Protein AF-A0A6F8XR47-F1 (afdb_monomer_lite)

Radius of gyration: 19.72 Å; chains: 1; bounding box: 42×43×45 Å

Foldseek 3Di:
DPPPPPPPPPDDDDDDPVVVVVVVLQVLAAAEEEQEWAWDKDKDWDWDFPDADPVDRHTDTDTDDMDIDTDISRVVQVVSVVSNHNYDYDYDDDQDADDPPDPRPDPPPNPPPD

Sequence (114 aa):
MIAAFIRPSTWKPAPVDASRHAAALDAWGGLQVLVVGDVMVDEWRFADADRISREAPAPVLTLRRRQISAGGGGNAAANLAALGARAALAGWWGTTPPVNGSPPGSPPTASRTA

InterPro domains:
  IPR029056 Ribokinase-like [G3DSA:3.40.1190.20] (22-99)
  IPR029056 Ribokinase-like [SSF53613] (31-95)

Organism: NCBI:txid1076124

Secondary structure (DSSP, 8-state):
------------PPP--HHHHHHHHHTTTT-EEEEES-EEEEEEEEEEEEEE-SSSS-EEEEEEEEEEEEEHHHHHHHHHHHTT-EEEEE-----PPPSTTPPP----------

Structure (mmCIF, N/CA/C/O backbone):
data_AF-A0A6F8XR47-F1
#
_entry.id   AF-A0A6F8XR47-F1
#
loop_
_atom_site.group_PDB
_atom_site.id
_atom_site.type_symbol
_atom_site.label_atom_id
_atom_site.label_alt_id
_atom_site.label_comp_id
_atom_site.label_asym_id
_atom_site.label_entity_id
_atom_site.label_seq_id
_atom_site.pdbx_PDB_ins_code
_atom_site.Cartn_x
_atom_site.Cartn_y
_atom_site.Cartn_z
_atom_site.occupancy
_atom_site.B_iso_or_equiv
_atom_site.auth_seq_id
_atom_site.auth_comp_id
_atom_site.auth_asym_id
_atom_site.auth_atom_id
_atom_site.pdbx_PDB_model_num
ATOM 1 N N . MET A 1 1 ? 14.743 -6.024 -17.007 1.00 32.34 1 MET A N 1
ATOM 2 C CA . MET A 1 1 ? 14.008 -7.120 -16.347 1.00 32.34 1 MET A CA 1
ATOM 3 C C . MET A 1 1 ? 14.677 -7.371 -15.000 1.00 32.34 1 MET A C 1
ATOM 5 O O . MET A 1 1 ? 15.678 -8.067 -14.954 1.00 32.34 1 MET A O 1
ATOM 9 N N . ILE A 1 2 ? 14.213 -6.733 -13.919 1.00 24.14 2 ILE A N 1
ATOM 10 C CA . ILE A 1 2 ? 14.629 -7.149 -12.571 1.00 24.14 2 ILE A CA 1
ATOM 11 C C . ILE A 1 2 ? 13.787 -8.384 -12.264 1.00 24.14 2 ILE A C 1
ATOM 13 O O . ILE A 1 2 ? 12.667 -8.284 -11.775 1.00 24.14 2 ILE A O 1
ATOM 17 N N . ALA A 1 3 ? 14.298 -9.553 -12.642 1.00 26.61 3 ALA A N 1
ATOM 18 C CA . ALA A 1 3 ? 13.882 -10.783 -12.000 1.00 26.61 3 ALA A CA 1
ATOM 19 C C . ALA A 1 3 ? 14.443 -10.699 -10.578 1.00 26.61 3 ALA A C 1
ATOM 21 O O . ALA A 1 3 ? 15.642 -10.875 -10.366 1.00 26.61 3 ALA A O 1
ATOM 22 N N . ALA A 1 4 ? 13.602 -10.330 -9.612 1.00 35.66 4 ALA A N 1
ATOM 23 C CA . ALA A 1 4 ? 13.953 -10.484 -8.213 1.00 35.66 4 ALA A CA 1
ATOM 24 C C . ALA A 1 4 ? 14.125 -11.988 -7.979 1.00 35.66 4 ALA A C 1
ATOM 26 O O . ALA A 1 4 ? 13.149 -12.722 -7.842 1.00 35.66 4 ALA A O 1
ATOM 27 N N . PHE A 1 5 ? 15.372 -12.459 -8.002 1.00 40.19 5 PHE A N 1
ATOM 28 C CA . PHE A 1 5 ? 15.727 -13.804 -7.576 1.00 40.19 5 PHE A CA 1
ATOM 29 C C . PHE A 1 5 ? 15.601 -13.826 -6.051 1.00 40.19 5 PHE A C 1
ATOM 31 O O . PHE A 1 5 ? 16.578 -13.737 -5.308 1.00 40.19 5 PHE A O 1
ATOM 38 N N . ILE A 1 6 ? 14.354 -13.836 -5.579 1.00 51.84 6 ILE A N 1
ATOM 39 C CA . ILE A 1 6 ? 14.020 -14.105 -4.190 1.00 51.84 6 ILE A CA 1
ATOM 40 C C . ILE A 1 6 ? 14.520 -15.527 -3.959 1.00 51.84 6 ILE A C 1
ATOM 42 O O . ILE A 1 6 ? 13.930 -16.484 -4.458 1.00 51.84 6 ILE A O 1
ATOM 46 N N . ARG A 1 7 ? 15.646 -15.675 -3.246 1.00 40.62 7 ARG A N 1
ATOM 47 C CA . ARG A 1 7 ? 15.993 -16.972 -2.658 1.00 40.62 7 ARG A CA 1
ATOM 48 C C . ARG A 1 7 ? 14.740 -17.431 -1.915 1.00 40.62 7 ARG A C 1
ATOM 50 O O . ARG A 1 7 ? 14.274 -16.640 -1.091 1.00 40.62 7 ARG A O 1
ATOM 57 N N . PRO A 1 8 ? 14.175 -18.619 -2.200 1.00 45.72 8 PRO A N 1
ATOM 58 C CA . PRO A 1 8 ? 13.059 -19.114 -1.415 1.00 45.72 8 PRO A CA 1
ATOM 59 C C . PRO A 1 8 ? 13.540 -19.101 0.029 1.00 45.72 8 PRO A C 1
ATOM 61 O O . PRO A 1 8 ? 14.517 -19.768 0.378 1.00 45.72 8 PRO A O 1
ATOM 64 N N . SER A 1 9 ? 12.961 -18.211 0.830 1.00 61.03 9 SER A N 1
ATOM 65 C CA . SER A 1 9 ? 13.338 -18.105 2.222 1.00 61.03 9 SER A CA 1
ATOM 66 C C . SER A 1 9 ? 13.012 -19.454 2.851 1.00 61.03 9 SER A C 1
ATOM 68 O O . SER A 1 9 ? 11.944 -20.020 2.632 1.00 61.03 9 SER A O 1
ATOM 70 N N . THR A 1 10 ? 13.918 -19.981 3.669 1.00 65.94 10 THR A N 1
ATOM 71 C CA . THR A 1 10 ? 13.655 -21.142 4.537 1.00 65.94 10 THR A CA 1
ATOM 72 C C . THR A 1 10 ? 12.651 -20.814 5.647 1.00 65.94 10 THR A C 1
ATOM 74 O O . THR A 1 10 ? 12.518 -21.562 6.615 1.00 65.94 10 THR A O 1
ATOM 77 N N . TRP A 1 11 ? 11.943 -19.689 5.522 1.00 64.94 11 TRP A N 1
ATOM 78 C CA . TRP A 1 11 ? 10.829 -19.327 6.365 1.00 64.94 11 TRP A CA 1
ATOM 79 C C . TRP A 1 11 ? 9.737 -20.378 6.196 1.00 64.94 11 TRP A C 1
ATOM 81 O O . TRP A 1 11 ? 8.999 -20.404 5.212 1.00 64.94 11 TRP A O 1
ATOM 91 N N . LYS A 1 12 ? 9.647 -21.259 7.185 1.00 64.00 12 LYS A N 1
ATOM 92 C CA . LYS A 1 12 ? 8.496 -22.122 7.370 1.00 64.00 12 LYS A CA 1
ATOM 93 C C . LYS A 1 12 ? 7.568 -21.376 8.328 1.00 64.00 12 LYS A C 1
ATOM 95 O O . LYS A 1 12 ? 7.928 -21.256 9.501 1.00 64.00 12 LYS A O 1
ATOM 100 N N . PRO A 1 13 ? 6.434 -20.821 7.864 1.00 70.50 13 PRO A N 1
ATOM 101 C CA . PRO A 1 13 ? 5.502 -20.185 8.781 1.00 70.50 13 PRO A CA 1
ATOM 102 C C . PRO A 1 13 ? 5.073 -21.223 9.819 1.00 70.50 13 PRO A C 1
ATOM 104 O O . PRO A 1 13 ? 4.857 -22.394 9.487 1.00 70.50 13 PRO A O 1
ATOM 107 N N . ALA A 1 14 ? 4.995 -20.806 11.082 1.00 77.88 14 ALA A N 1
ATOM 108 C CA . ALA A 1 14 ? 4.409 -21.646 12.115 1.00 77.88 14 ALA A CA 1
ATOM 109 C C . ALA A 1 14 ? 2.985 -22.064 11.688 1.00 77.88 14 ALA A C 1
ATOM 111 O O . ALA A 1 14 ? 2.335 -21.311 10.955 1.00 77.88 14 ALA A O 1
ATOM 112 N N . PRO A 1 15 ? 2.494 -23.245 12.111 1.00 77.06 15 PRO A N 1
ATOM 113 C CA . PRO A 1 15 ? 1.134 -23.673 11.812 1.00 77.06 15 PRO A CA 1
ATOM 114 C C . PRO A 1 15 ? 0.127 -22.578 12.174 1.00 77.06 15 PRO A C 1
ATOM 116 O O . PRO A 1 15 ? 0.083 -22.096 13.306 1.00 77.06 15 PRO A O 1
ATOM 119 N N . VAL A 1 16 ? -0.651 -22.164 11.181 1.00 76.38 16 VAL A N 1
ATOM 120 C CA . VAL A 1 16 ? -1.614 -21.069 11.276 1.00 76.38 16 VAL A CA 1
ATOM 121 C C . VAL A 1 16 ? -2.924 -21.644 11.816 1.00 76.38 16 VAL A C 1
ATOM 123 O O . VAL A 1 16 ? -3.622 -22.362 11.106 1.00 76.38 16 VAL A O 1
ATOM 126 N N . ASP A 1 17 ? -3.271 -21.345 13.069 1.00 83.62 17 ASP A N 1
ATOM 127 C CA . ASP A 1 17 ? -4.604 -21.643 13.617 1.00 83.62 17 ASP A CA 1
ATOM 128 C C . ASP A 1 17 ? -5.610 -20.618 13.079 1.00 83.62 17 ASP A C 1
ATOM 130 O O . ASP A 1 17 ? -5.639 -19.471 13.530 1.00 83.62 17 ASP A O 1
ATOM 134 N N . ALA A 1 18 ? -6.415 -21.009 12.090 1.00 78.06 18 ALA A N 1
ATOM 135 C CA . ALA A 1 18 ? -7.369 -20.126 11.414 1.00 78.06 18 ALA A CA 1
ATOM 136 C C . ALA A 1 18 ? -8.313 -19.391 12.386 1.00 78.06 18 ALA A C 1
ATOM 138 O O . ALA A 1 18 ? -8.637 -18.224 12.168 1.00 78.06 18 ALA A O 1
ATOM 139 N N . SER A 1 19 ? -8.684 -20.035 13.493 1.00 76.88 19 SER A N 1
ATOM 140 C CA . SER A 1 19 ? -9.590 -19.501 14.517 1.00 76.88 19 SER A CA 1
ATOM 141 C C . SER A 1 19 ? -8.973 -18.311 15.258 1.00 76.88 19 SER A C 1
ATOM 143 O O . SER A 1 19 ? -9.620 -17.281 15.446 1.00 76.88 19 SER A O 1
ATOM 145 N N . ARG A 1 20 ? -7.691 -18.419 15.633 1.00 79.00 20 ARG A N 1
ATOM 146 C CA . ARG A 1 20 ? -6.940 -17.315 16.254 1.00 79.00 20 ARG A CA 1
ATOM 147 C C . ARG A 1 20 ? -6.719 -16.153 15.293 1.00 79.00 20 ARG A C 1
ATOM 149 O O . ARG A 1 20 ? -6.736 -15.007 15.732 1.00 79.00 20 ARG A O 1
ATOM 156 N N . HIS A 1 21 ? -6.528 -16.432 14.005 1.00 81.12 21 HIS A N 1
ATOM 157 C CA . HIS A 1 21 ? -6.358 -15.379 13.004 1.00 81.12 21 HIS A CA 1
ATOM 158 C C . HIS A 1 21 ? -7.653 -14.606 12.781 1.00 81.12 21 HIS A C 1
ATOM 160 O O . HIS A 1 21 ? -7.608 -13.384 12.791 1.00 81.12 21 HIS A O 1
ATOM 166 N N . ALA A 1 22 ? -8.797 -15.286 12.656 1.00 83.88 22 ALA A N 1
ATOM 167 C CA . ALA A 1 22 ? -10.091 -14.619 12.513 1.00 83.88 22 ALA A CA 1
ATOM 168 C C . ALA A 1 22 ? -10.370 -13.672 13.693 1.00 83.88 22 ALA A C 1
ATOM 170 O O . ALA A 1 22 ? -10.593 -12.485 13.486 1.00 83.88 22 ALA A O 1
ATOM 171 N N . ALA A 1 23 ? -10.212 -14.160 14.928 1.00 84.88 23 ALA A N 1
ATOM 172 C CA . ALA A 1 23 ? -10.394 -13.335 16.122 1.00 84.88 23 ALA A CA 1
ATOM 173 C C . ALA A 1 23 ? -9.421 -12.142 16.180 1.00 84.88 23 ALA A C 1
ATOM 175 O O . ALA A 1 23 ? -9.794 -11.051 16.606 1.00 84.88 23 ALA A O 1
ATOM 176 N N . ALA A 1 24 ? -8.171 -12.336 15.747 1.00 83.94 24 ALA A N 1
ATOM 177 C CA . ALA A 1 24 ? -7.188 -11.261 15.687 1.00 83.94 24 ALA A CA 1
ATOM 178 C C . ALA A 1 24 ? -7.512 -10.223 14.604 1.00 83.94 24 ALA A C 1
ATOM 180 O O . ALA A 1 24 ? -7.216 -9.053 14.814 1.00 83.94 24 ALA A O 1
ATOM 181 N N . LEU A 1 25 ? -8.099 -10.627 13.471 1.00 85.81 25 LEU A N 1
ATOM 182 C CA . LEU A 1 25 ? -8.537 -9.720 12.407 1.00 85.81 25 LEU A CA 1
ATOM 183 C C . LEU A 1 25 ? -9.753 -8.898 12.856 1.00 85.81 25 LEU A C 1
ATOM 185 O O . LEU A 1 25 ? -9.739 -7.680 12.706 1.00 85.81 25 LEU A O 1
ATOM 189 N N . ASP A 1 26 ? -10.739 -9.538 13.490 1.00 88.50 26 ASP A N 1
ATOM 190 C CA . ASP A 1 26 ? -11.938 -8.866 14.008 1.00 88.50 26 ASP A CA 1
ATOM 191 C C . ASP A 1 26 ? -11.602 -7.839 15.102 1.00 88.50 26 ASP A C 1
ATOM 193 O O . ASP A 1 26 ? -12.250 -6.797 15.209 1.00 88.50 26 ASP A O 1
ATOM 197 N N . ALA A 1 27 ? -10.549 -8.089 15.888 1.00 89.88 27 ALA A N 1
ATOM 198 C CA . ALA A 1 27 ? -10.116 -7.205 16.970 1.00 89.88 27 ALA A CA 1
ATOM 199 C C . ALA A 1 27 ? -9.654 -5.810 16.504 1.00 89.88 27 ALA A C 1
ATOM 201 O O . ALA A 1 27 ? -9.587 -4.894 17.323 1.00 89.88 27 ALA A O 1
ATOM 202 N N . TRP A 1 28 ? -9.335 -5.626 15.219 1.00 91.44 28 TRP A N 1
ATOM 203 C CA . TRP A 1 28 ? -8.943 -4.320 14.674 1.00 91.44 28 TRP A CA 1
ATOM 204 C C . TRP A 1 28 ? -10.133 -3.406 14.373 1.00 91.44 28 TRP A C 1
ATOM 206 O O . TRP A 1 28 ? -9.952 -2.188 14.269 1.00 91.44 28 TRP A O 1
ATOM 216 N N . GLY A 1 29 ? -11.341 -3.968 14.266 1.00 93.31 29 GLY A N 1
ATOM 217 C CA . GLY A 1 29 ? -12.554 -3.227 13.949 1.00 93.31 29 GLY A CA 1
ATOM 218 C C . GLY A 1 29 ? -12.793 -2.070 14.921 1.00 93.31 29 GLY A C 1
ATOM 219 O O . GLY A 1 29 ? -12.929 -2.260 16.127 1.00 93.31 29 GLY A O 1
ATOM 220 N N . GLY A 1 30 ? -12.847 -0.846 14.395 1.00 88.00 30 GLY A N 1
ATOM 221 C CA . GLY A 1 30 ? -13.150 0.361 15.166 1.00 88.00 30 GLY A CA 1
ATOM 222 C C . GLY A 1 30 ? -11.999 0.929 16.006 1.00 88.00 30 GLY A C 1
ATOM 223 O O . GLY A 1 30 ? -12.170 2.006 16.584 1.00 88.00 30 GLY A O 1
ATOM 224 N N . LEU A 1 31 ? -10.824 0.287 16.051 1.00 95.00 31 LEU A N 1
ATOM 225 C CA . LEU A 1 31 ? -9.665 0.826 16.772 1.00 95.00 31 LEU A CA 1
ATOM 226 C C . LEU A 1 31 ? -9.185 2.141 16.153 1.00 95.00 31 LEU A C 1
ATOM 228 O O . LEU A 1 31 ? -9.120 2.274 14.935 1.00 95.00 31 LEU A O 1
ATOM 232 N N . GLN A 1 32 ? -8.796 3.105 16.986 1.00 97.00 32 GLN A N 1
ATOM 233 C CA . GLN A 1 32 ? -8.157 4.339 16.526 1.00 97.00 32 GLN A CA 1
ATOM 234 C C . GLN A 1 32 ? -6.640 4.183 16.572 1.00 97.00 32 GLN A C 1
ATOM 236 O O . GLN A 1 32 ? -6.074 3.949 17.638 1.00 97.00 32 GLN A O 1
ATOM 241 N N . VAL A 1 33 ? -5.981 4.316 15.421 1.00 96.44 33 VAL A N 1
ATOM 242 C CA . VAL A 1 33 ? -4.537 4.081 15.298 1.00 96.44 33 VAL A CA 1
ATOM 243 C C . VAL A 1 33 ? -3.868 5.275 14.629 1.00 96.44 33 VAL A C 1
ATOM 245 O O . VAL A 1 33 ? -4.256 5.671 13.534 1.00 96.44 33 VAL A O 1
ATOM 248 N N . LEU A 1 34 ? -2.837 5.833 15.267 1.00 97.00 34 LEU A N 1
ATOM 249 C CA . LEU A 1 34 ? -1.942 6.808 14.648 1.00 97.00 34 LEU A CA 1
ATOM 250 C C . LEU A 1 34 ? -0.671 6.098 14.178 1.00 97.00 34 LEU A C 1
ATOM 252 O O . LEU A 1 34 ? 0.120 5.621 14.988 1.00 97.00 34 LEU A O 1
ATOM 256 N N . VAL A 1 35 ? -0.465 6.059 12.867 1.00 96.19 35 VAL A N 1
ATOM 257 C CA . VAL A 1 35 ? 0.781 5.615 12.247 1.00 96.19 35 VAL A CA 1
ATOM 258 C C . VAL A 1 35 ? 1.725 6.808 12.172 1.00 96.19 35 VAL A C 1
ATOM 260 O O . VAL A 1 35 ? 1.378 7.832 11.586 1.00 96.19 35 VAL A O 1
ATOM 263 N N . VAL A 1 36 ? 2.918 6.676 12.751 1.00 96.62 36 VAL A N 1
ATOM 264 C CA . VAL A 1 36 ? 3.994 7.667 12.633 1.00 96.62 36 VAL A CA 1
ATOM 265 C C . VAL A 1 36 ? 5.128 7.056 11.823 1.00 96.62 36 VAL A C 1
ATOM 267 O O . VAL A 1 36 ? 5.698 6.048 12.234 1.00 96.62 36 VAL A O 1
ATOM 270 N N . GLY A 1 37 ? 5.441 7.634 10.666 1.00 91.75 37 GLY A N 1
ATOM 271 C CA . GLY A 1 37 ? 6.494 7.110 9.798 1.00 91.75 37 GLY A CA 1
ATOM 272 C C . GLY A 1 37 ? 6.595 7.833 8.462 1.00 91.75 37 GLY A C 1
ATOM 273 O O . GLY A 1 37 ? 5.884 8.804 8.210 1.00 91.75 37 GLY A O 1
ATOM 274 N N . ASP A 1 38 ? 7.483 7.346 7.601 1.00 90.00 38 ASP A N 1
ATOM 275 C CA . ASP A 1 38 ? 7.751 7.977 6.312 1.00 90.00 38 ASP A CA 1
ATOM 276 C C . ASP A 1 38 ? 6.540 7.901 5.382 1.00 90.00 38 ASP A C 1
ATOM 278 O O . ASP A 1 38 ? 5.977 6.827 5.130 1.00 90.00 38 ASP A O 1
ATOM 282 N N . VAL A 1 39 ? 6.154 9.056 4.841 1.00 88.69 39 VAL A N 1
ATOM 283 C CA . VAL A 1 39 ? 5.111 9.147 3.823 1.00 88.69 39 VAL A CA 1
ATOM 284 C C . VAL A 1 39 ? 5.787 9.038 2.466 1.00 88.69 39 VAL A C 1
ATOM 286 O O . VAL A 1 39 ? 6.396 9.988 1.975 1.00 88.69 39 VAL A O 1
ATOM 289 N N . MET A 1 40 ? 5.685 7.858 1.863 1.00 88.31 40 MET A N 1
ATOM 290 C CA . MET A 1 40 ? 6.289 7.568 0.568 1.00 88.31 40 MET A CA 1
ATOM 291 C C . MET A 1 40 ? 5.261 7.037 -0.427 1.00 88.31 40 MET A C 1
ATOM 293 O O . MET A 1 40 ? 4.198 6.535 -0.059 1.00 88.31 40 MET A O 1
ATOM 297 N N . VAL A 1 41 ? 5.585 7.175 -1.708 1.00 89.00 41 VAL A N 1
ATOM 298 C CA . VAL A 1 41 ? 4.773 6.690 -2.822 1.00 89.00 41 VAL A CA 1
ATOM 299 C C . VAL A 1 41 ? 5.565 5.623 -3.553 1.00 89.00 41 VAL A C 1
ATOM 301 O O . VAL A 1 41 ? 6.677 5.884 -4.010 1.00 89.00 41 VAL A O 1
ATOM 304 N N . ASP A 1 42 ? 4.955 4.455 -3.711 1.00 88.31 42 ASP A N 1
ATOM 305 C CA . ASP A 1 42 ? 5.518 3.372 -4.500 1.00 88.31 42 ASP A CA 1
ATOM 306 C C . ASP A 1 42 ? 4.937 3.449 -5.916 1.00 88.31 42 ASP A C 1
ATOM 308 O O . ASP A 1 42 ? 3.718 3.413 -6.118 1.00 88.31 42 ASP A O 1
ATOM 312 N N . GLU A 1 43 ? 5.813 3.574 -6.914 1.00 90.75 43 GLU A N 1
ATOM 313 C CA . GLU A 1 43 ? 5.429 3.607 -8.323 1.00 90.75 43 GLU A CA 1
ATOM 314 C C . GLU A 1 43 ? 5.964 2.377 -9.067 1.00 90.75 43 GLU A C 1
ATOM 316 O O . GLU A 1 43 ? 7.171 2.191 -9.222 1.00 90.75 43 GLU A O 1
ATOM 321 N N . TRP A 1 44 ? 5.053 1.584 -9.626 1.00 93.38 44 TRP A N 1
ATOM 322 C CA . TRP A 1 44 ? 5.379 0.501 -10.546 1.00 93.38 44 TRP A CA 1
ATOM 323 C C . TRP A 1 44 ? 5.225 0.967 -11.988 1.00 93.38 44 TRP A C 1
ATOM 325 O O . TRP A 1 44 ? 4.158 1.424 -12.406 1.00 93.38 44 TRP A O 1
ATOM 335 N N . ARG A 1 45 ? 6.290 0.796 -12.774 1.00 93.62 45 ARG A N 1
ATOM 336 C CA . ARG A 1 45 ? 6.313 1.070 -14.213 1.00 93.62 45 ARG A CA 1
ATOM 337 C C . ARG A 1 45 ? 6.442 -0.230 -14.988 1.00 93.62 45 ARG A C 1
ATOM 339 O O . ARG A 1 45 ? 7.463 -0.907 -14.913 1.00 93.62 45 ARG A O 1
ATOM 346 N N . PHE A 1 46 ? 5.411 -0.547 -15.756 1.00 93.94 46 PHE A N 1
ATOM 347 C CA . PHE A 1 46 ? 5.390 -1.684 -16.665 1.00 93.94 46 PHE A CA 1
ATOM 348 C C . PHE A 1 46 ? 5.818 -1.193 -18.043 1.00 93.94 46 PHE A C 1
ATOM 350 O O . PHE A 1 46 ? 5.180 -0.297 -18.603 1.00 93.94 46 PHE A O 1
ATOM 357 N N . ALA A 1 47 ? 6.914 -1.736 -18.562 1.00 94.88 47 ALA A N 1
ATOM 358 C CA . ALA A 1 47 ? 7.530 -1.276 -19.797 1.00 94.88 47 ALA A CA 1
ATOM 359 C C . ALA A 1 47 ? 8.174 -2.432 -20.565 1.00 94.88 47 ALA A C 1
ATOM 361 O O . ALA A 1 47 ? 8.719 -3.353 -19.951 1.00 94.88 47 ALA A O 1
AT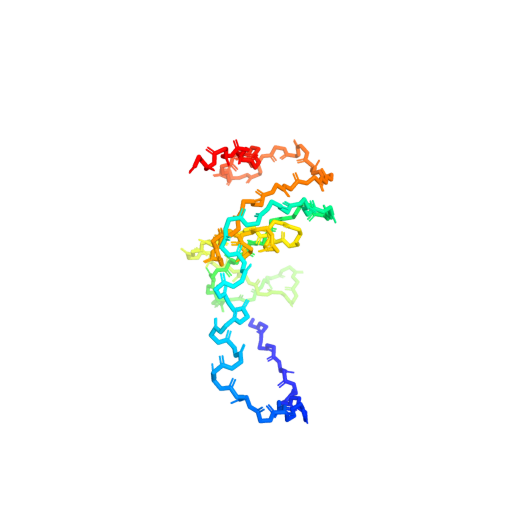OM 362 N N . ASP A 1 48 ? 8.157 -2.320 -21.890 1.00 95.69 48 ASP A N 1
ATOM 363 C CA . ASP A 1 48 ? 8.867 -3.235 -22.785 1.00 95.69 48 ASP A CA 1
ATOM 364 C C . ASP A 1 48 ? 10.292 -2.729 -23.031 1.00 95.69 48 ASP A C 1
ATOM 366 O O . ASP A 1 48 ? 10.552 -1.522 -22.980 1.00 95.69 48 ASP A O 1
ATOM 370 N N . ALA A 1 49 ? 11.219 -3.651 -23.287 1.00 95.12 49 ALA A N 1
ATOM 371 C CA . ALA A 1 49 ? 12.639 -3.366 -23.481 1.00 95.12 49 ALA A CA 1
ATOM 372 C C . ALA A 1 49 ? 13.120 -3.949 -24.817 1.00 95.12 49 ALA A C 1
ATOM 374 O O . ALA A 1 49 ? 13.771 -4.991 -24.853 1.00 95.12 49 ALA A O 1
ATOM 375 N N . ASP A 1 50 ? 12.798 -3.261 -25.912 1.00 93.19 50 ASP A N 1
ATOM 376 C CA . ASP A 1 50 ? 12.988 -3.794 -27.271 1.00 93.19 50 ASP A CA 1
ATOM 377 C C . ASP A 1 50 ? 14.365 -3.469 -27.872 1.00 93.19 50 ASP A C 1
ATOM 379 O O . ASP A 1 50 ? 14.719 -3.955 -28.945 1.00 93.19 50 ASP A O 1
ATOM 383 N N . ARG A 1 51 ? 15.155 -2.609 -27.213 1.00 94.25 51 ARG A N 1
ATOM 384 C CA . ARG A 1 51 ? 16.488 -2.210 -27.687 1.00 94.25 51 ARG A CA 1
ATOM 385 C C . ARG A 1 51 ? 17.413 -1.758 -26.561 1.00 94.25 51 ARG A C 1
ATOM 387 O O . ARG A 1 51 ? 16.966 -1.309 -25.505 1.00 94.25 51 ARG A O 1
ATOM 394 N N . ILE A 1 52 ? 18.713 -1.801 -26.837 1.00 96.19 52 ILE A N 1
ATOM 395 C CA . ILE A 1 52 ? 19.769 -1.229 -25.991 1.00 96.19 52 ILE A CA 1
ATOM 396 C C . ILE A 1 52 ? 20.119 0.179 -26.486 1.00 96.19 52 ILE A C 1
AT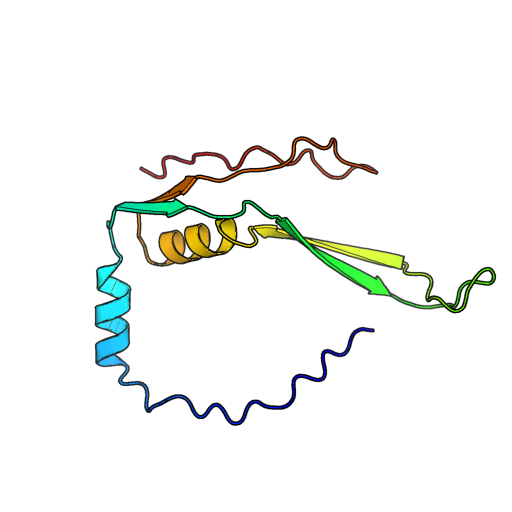OM 398 O O . ILE A 1 52 ? 20.077 0.451 -27.690 1.00 96.19 52 ILE A O 1
ATOM 402 N N . SER A 1 53 ? 20.417 1.088 -25.557 1.00 94.50 53 SER A N 1
ATOM 403 C CA . SER A 1 53 ? 20.865 2.443 -25.880 1.00 94.50 53 SER A CA 1
ATOM 404 C C . SER A 1 53 ? 22.198 2.417 -26.637 1.00 94.50 53 SER A C 1
ATOM 406 O O . SER A 1 53 ? 23.058 1.575 -26.394 1.00 94.50 53 SER A O 1
ATOM 408 N N . ARG A 1 54 ? 22.374 3.364 -27.567 1.00 93.44 54 ARG A N 1
ATOM 409 C CA . ARG A 1 54 ? 23.651 3.574 -28.273 1.00 93.44 5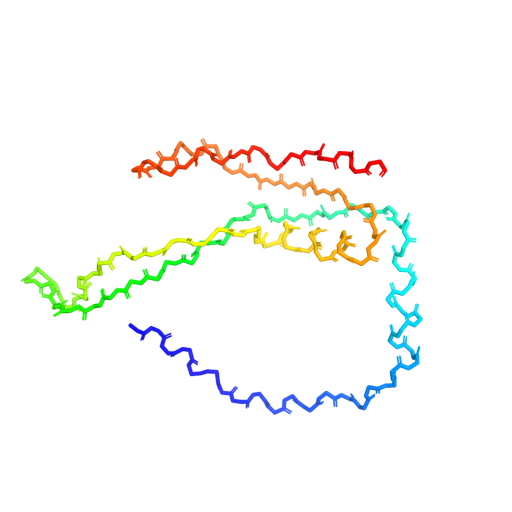4 ARG A CA 1
ATOM 410 C C . ARG A 1 54 ? 24.657 4.387 -27.450 1.00 93.44 54 ARG A C 1
ATOM 412 O O . ARG A 1 54 ? 25.823 4.433 -27.816 1.00 93.44 54 ARG A O 1
ATOM 419 N N . GLU A 1 55 ? 24.200 5.034 -26.379 1.00 95.00 55 GLU A N 1
ATOM 420 C CA . GLU A 1 55 ? 24.998 5.923 -25.520 1.00 95.00 55 GLU A CA 1
ATOM 421 C C . GLU A 1 55 ? 25.607 5.187 -24.317 1.00 95.00 55 GLU A C 1
ATOM 423 O O . GLU A 1 55 ? 26.696 5.518 -23.862 1.00 95.00 55 GLU A O 1
ATOM 428 N N . ALA A 1 56 ? 24.921 4.164 -23.811 1.00 93.81 56 ALA A N 1
ATOM 429 C CA . ALA A 1 56 ? 25.356 3.376 -22.664 1.00 93.81 56 ALA A CA 1
ATOM 430 C C . ALA A 1 56 ? 24.751 1.964 -22.738 1.00 93.81 56 ALA A C 1
ATOM 432 O O . ALA A 1 56 ? 23.703 1.795 -23.368 1.00 93.81 56 ALA A O 1
ATOM 433 N N . PRO A 1 57 ? 25.336 0.949 -22.071 1.00 93.00 57 PRO A N 1
ATOM 434 C CA . PRO A 1 57 ? 24.804 -0.416 -22.031 1.00 93.00 57 PRO A CA 1
ATOM 435 C C . PRO A 1 57 ? 23.574 -0.520 -21.107 1.00 93.00 57 PRO A C 1
ATOM 437 O O . PRO A 1 57 ? 23.552 -1.281 -20.143 1.00 93.00 57 PRO A O 1
ATOM 440 N N . ALA A 1 58 ? 22.542 0.272 -21.396 1.00 95.75 58 ALA A N 1
ATOM 441 C CA . ALA A 1 58 ? 21.282 0.335 -20.670 1.00 95.75 58 ALA A CA 1
ATOM 442 C C . ALA A 1 58 ? 20.099 0.090 -21.628 1.00 95.75 58 ALA A C 1
ATOM 444 O O . ALA A 1 58 ? 20.126 0.558 -22.771 1.00 95.75 58 ALA A O 1
ATOM 445 N N . PRO A 1 59 ? 19.050 -0.633 -21.196 1.00 93.94 59 PRO A N 1
ATOM 446 C CA . PRO A 1 59 ? 17.865 -0.858 -22.014 1.00 93.94 59 PRO A CA 1
ATOM 447 C C . PRO A 1 59 ? 17.064 0.433 -22.187 1.00 93.94 59 PRO A C 1
ATOM 449 O O . PRO A 1 59 ? 16.877 1.198 -21.240 1.00 93.94 59 PRO A O 1
ATOM 452 N N . VAL A 1 60 ? 16.531 0.644 -23.389 1.00 94.81 60 VAL A N 1
ATOM 453 C CA . VAL A 1 60 ? 15.543 1.697 -23.630 1.00 94.81 60 VAL A CA 1
ATOM 454 C C . VAL A 1 60 ? 14.163 1.127 -23.329 1.00 94.81 60 VAL A C 1
ATOM 456 O O . VAL A 1 60 ? 13.751 0.152 -23.954 1.00 94.81 60 VAL A O 1
ATOM 459 N N . LEU A 1 61 ? 13.465 1.733 -22.367 1.00 95.00 61 LEU A N 1
ATOM 460 C CA . LEU A 1 61 ? 12.159 1.269 -21.907 1.00 95.00 61 LEU A CA 1
ATOM 461 C C . LEU A 1 61 ? 11.022 2.051 -22.570 1.00 95.00 61 LEU A C 1
ATOM 463 O O . LEU A 1 61 ? 10.960 3.276 -22.455 1.00 95.00 61 LEU A O 1
ATOM 467 N N . THR A 1 62 ? 10.087 1.337 -23.195 1.00 94.25 62 THR A N 1
ATOM 468 C CA . THR A 1 62 ? 8.826 1.904 -23.691 1.00 94.25 62 THR A CA 1
ATOM 469 C C . THR A 1 62 ? 7.743 1.680 -22.642 1.00 94.25 62 THR A C 1
ATOM 471 O O . THR A 1 62 ? 7.265 0.562 -22.454 1.00 94.25 62 THR A O 1
ATOM 474 N N . LEU A 1 63 ? 7.370 2.741 -21.923 1.00 93.19 63 LEU A N 1
ATOM 475 C CA . LEU A 1 63 ? 6.389 2.667 -20.840 1.00 93.19 63 LEU A CA 1
ATOM 476 C C . LEU A 1 63 ? 4.996 2.300 -21.371 1.00 93.19 63 LEU A C 1
ATOM 478 O O . LEU A 1 63 ? 4.473 2.959 -22.265 1.00 93.19 63 LEU A O 1
ATOM 482 N N . ARG A 1 64 ? 4.378 1.272 -20.785 1.00 94.12 64 ARG A N 1
ATOM 483 C CA . ARG A 1 64 ? 3.018 0.815 -21.114 1.00 94.12 64 ARG A CA 1
ATOM 484 C C . ARG A 1 64 ? 1.998 1.241 -20.081 1.00 94.12 64 ARG A C 1
ATOM 486 O O . ARG A 1 64 ? 0.921 1.713 -20.425 1.00 94.12 64 ARG A O 1
ATOM 493 N N . ARG A 1 65 ? 2.333 1.054 -18.805 1.00 92.50 65 ARG A N 1
ATOM 494 C CA . ARG A 1 65 ? 1.425 1.327 -17.693 1.00 92.50 65 ARG A CA 1
ATOM 495 C C . ARG A 1 65 ? 2.201 1.776 -16.467 1.00 92.50 65 ARG A C 1
ATOM 497 O O . ARG A 1 65 ? 3.317 1.324 -16.217 1.00 92.50 65 ARG A O 1
ATOM 504 N N . ARG A 1 66 ? 1.561 2.637 -15.684 1.00 92.19 66 ARG A N 1
ATOM 505 C CA . ARG A 1 66 ? 1.999 3.045 -14.350 1.00 92.19 66 ARG A CA 1
ATOM 506 C C . ARG A 1 66 ? 0.962 2.572 -13.338 1.00 92.19 66 ARG A C 1
ATOM 508 O O . ARG A 1 66 ? -0.233 2.572 -13.634 1.00 92.19 66 ARG A O 1
ATOM 515 N N . GLN A 1 67 ? 1.412 2.174 -12.163 1.00 91.69 67 GLN A N 1
ATOM 516 C CA . GLN A 1 67 ? 0.559 1.948 -11.006 1.00 91.69 67 GLN A CA 1
ATOM 517 C C . GLN A 1 67 ? 1.197 2.650 -9.818 1.00 91.69 67 GLN A C 1
ATOM 519 O O . GLN A 1 67 ? 2.398 2.527 -9.604 1.00 91.69 67 GLN A O 1
ATOM 524 N N . ILE A 1 68 ? 0.392 3.408 -9.086 1.00 90.25 68 ILE A N 1
ATOM 525 C CA . ILE A 1 68 ? 0.830 4.195 -7.940 1.00 90.25 68 ILE A CA 1
ATOM 526 C C . ILE A 1 68 ? 0.089 3.656 -6.725 1.00 90.25 68 ILE A C 1
ATOM 528 O O . ILE A 1 68 ? -1.130 3.496 -6.786 1.00 90.25 68 ILE A O 1
ATOM 532 N N . SER A 1 69 ? 0.816 3.390 -5.645 1.00 90.19 69 SER A N 1
ATOM 533 C CA . SER A 1 69 ? 0.229 3.022 -4.356 1.00 90.19 69 SER A CA 1
ATOM 534 C C . SER A 1 69 ? 0.932 3.764 -3.223 1.00 90.19 69 SER A C 1
ATOM 536 O O . SER A 1 69 ? 2.045 4.269 -3.380 1.00 90.19 69 SER A O 1
ATOM 538 N N . ALA A 1 70 ? 0.281 3.822 -2.063 1.00 91.00 70 ALA A N 1
ATOM 539 C CA . ALA A 1 70 ? 0.921 4.301 -0.848 1.00 91.00 70 ALA A CA 1
ATOM 540 C C . ALA A 1 70 ? 2.017 3.316 -0.413 1.00 91.00 70 ALA A C 1
ATOM 542 O O . ALA A 1 70 ? 1.767 2.111 -0.313 1.00 91.00 70 ALA A O 1
ATOM 543 N N . GLY A 1 71 ? 3.210 3.840 -0.145 1.00 91.44 71 GLY A N 1
ATOM 544 C CA . GLY A 1 71 ? 4.320 3.100 0.439 1.00 91.44 71 GLY A CA 1
ATOM 545 C C . GLY A 1 71 ? 4.522 3.471 1.909 1.00 91.44 71 GLY A C 1
ATOM 546 O O . GLY A 1 71 ? 3.895 4.392 2.440 1.00 91.44 71 GLY A O 1
ATOM 547 N N . GLY A 1 72 ? 5.404 2.744 2.587 1.00 92.69 72 GLY A N 1
ATOM 548 C CA . GLY A 1 72 ? 5.885 3.087 3.932 1.00 92.69 72 GLY A CA 1
ATOM 549 C C . GLY A 1 72 ? 4.757 3.194 4.953 1.00 92.69 72 GLY A C 1
ATOM 550 O O . GLY A 1 72 ? 3.899 2.311 5.030 1.00 92.69 72 GLY A O 1
ATOM 551 N N . GLY A 1 73 ? 4.726 4.296 5.709 1.00 93.75 73 GLY A N 1
ATOM 552 C CA . GLY A 1 73 ? 3.662 4.572 6.679 1.00 93.75 73 GLY A CA 1
ATOM 553 C C . GLY A 1 73 ? 2.271 4.641 6.039 1.00 93.75 73 GLY A C 1
ATOM 554 O O . GLY A 1 73 ? 1.285 4.242 6.657 1.00 93.75 73 GLY A O 1
ATOM 555 N N . GLY A 1 74 ? 2.186 5.053 4.771 1.00 93.94 74 GLY A N 1
ATOM 556 C CA . GLY A 1 74 ? 0.945 5.035 3.998 1.00 93.94 74 GLY A CA 1
ATOM 557 C C . GLY A 1 74 ? 0.426 3.626 3.717 1.00 93.94 74 GLY A C 1
ATOM 558 O O . GLY A 1 74 ? -0.773 3.387 3.840 1.00 93.94 74 GLY A O 1
ATOM 559 N N . ASN A 1 75 ? 1.314 2.675 3.412 1.00 95.12 75 ASN A N 1
ATOM 560 C CA . ASN A 1 75 ? 0.934 1.271 3.232 1.00 95.12 75 ASN A CA 1
ATOM 561 C C . ASN A 1 75 ? 0.408 0.669 4.545 1.00 95.12 75 ASN A C 1
ATOM 563 O O . ASN A 1 75 ? -0.650 0.044 4.567 1.00 95.12 75 ASN A O 1
ATOM 567 N N . ALA A 1 76 ? 1.111 0.925 5.653 1.00 94.81 76 ALA A N 1
ATOM 568 C CA . ALA A 1 76 ? 0.698 0.458 6.974 1.00 94.81 76 ALA A CA 1
ATOM 569 C C . ALA A 1 76 ? -0.682 1.010 7.370 1.00 94.81 76 ALA A C 1
ATOM 571 O O . ALA A 1 76 ? -1.556 0.245 7.775 1.00 94.81 76 ALA A O 1
ATOM 572 N N . ALA A 1 77 ? -0.908 2.316 7.190 1.00 95.38 77 ALA A N 1
ATOM 573 C CA . ALA A 1 77 ? -2.202 2.940 7.453 1.00 95.38 77 ALA A CA 1
ATOM 574 C C . ALA A 1 77 ? -3.320 2.364 6.564 1.00 95.38 77 ALA A C 1
ATOM 576 O O . ALA A 1 77 ? -4.416 2.104 7.059 1.00 95.38 77 ALA A O 1
ATOM 577 N N . ALA A 1 78 ? -3.039 2.108 5.281 1.00 94.44 78 ALA A N 1
ATOM 578 C CA . ALA A 1 78 ? -3.998 1.499 4.361 1.00 94.44 78 ALA A CA 1
ATOM 579 C C . ALA A 1 78 ? -4.378 0.067 4.773 1.00 94.44 78 ALA A C 1
ATOM 581 O O . ALA A 1 78 ? -5.559 -0.277 4.758 1.00 94.44 78 ALA A O 1
ATOM 582 N N . ASN A 1 79 ? -3.410 -0.751 5.198 1.00 94.62 79 ASN A N 1
ATOM 583 C CA . ASN A 1 79 ? -3.684 -2.109 5.674 1.00 94.62 79 ASN A CA 1
ATOM 584 C C . ASN A 1 79 ? -4.519 -2.096 6.959 1.00 94.62 79 ASN A C 1
ATOM 586 O O . ASN A 1 79 ? -5.475 -2.855 7.073 1.00 94.62 79 ASN A O 1
ATOM 590 N N . LEU A 1 80 ? -4.206 -1.208 7.906 1.00 94.81 80 LEU A N 1
ATOM 591 C CA . LEU A 1 80 ? -4.992 -1.045 9.133 1.00 94.81 80 LEU A CA 1
ATOM 592 C C . LEU A 1 80 ? -6.435 -0.620 8.830 1.00 94.81 80 LEU A C 1
ATOM 594 O O . LEU A 1 80 ? -7.371 -1.175 9.402 1.00 94.81 80 LEU A O 1
ATOM 598 N N . ALA A 1 81 ? -6.628 0.312 7.894 1.00 94.19 81 ALA A N 1
ATOM 599 C CA . ALA A 1 81 ? -7.959 0.704 7.443 1.00 94.19 81 ALA A CA 1
ATOM 600 C C . ALA A 1 81 ? -8.718 -0.462 6.783 1.00 94.19 81 ALA A C 1
ATOM 602 O O . ALA A 1 81 ? -9.908 -0.639 7.036 1.00 94.19 81 ALA A O 1
ATOM 603 N N . ALA A 1 82 ? -8.036 -1.297 5.993 1.00 93.94 82 ALA A N 1
ATOM 604 C CA . ALA A 1 82 ? -8.626 -2.496 5.393 1.00 93.94 82 ALA A CA 1
ATOM 605 C C . ALA A 1 82 ? -9.044 -3.551 6.437 1.00 93.94 82 ALA A C 1
ATOM 607 O O . ALA A 1 82 ? -9.972 -4.317 6.187 1.00 93.94 82 ALA A O 1
ATOM 608 N N . LEU A 1 83 ? -8.406 -3.560 7.612 1.00 94.25 83 LEU A N 1
ATOM 609 C CA . LEU A 1 83 ? -8.793 -4.374 8.771 1.00 94.25 83 LEU A CA 1
ATOM 610 C C . LEU A 1 83 ? -9.945 -3.763 9.595 1.00 94.25 83 LEU A C 1
ATOM 612 O O . LEU A 1 83 ? -10.330 -4.318 10.619 1.00 94.25 83 LEU A O 1
ATOM 616 N N . GLY A 1 84 ? -10.505 -2.623 9.178 1.00 93.62 84 GLY A N 1
ATOM 617 C CA . GLY A 1 84 ? -11.623 -1.962 9.858 1.00 93.62 84 GLY A CA 1
ATOM 618 C C . GLY A 1 84 ? -11.216 -0.973 10.954 1.00 93.62 84 GLY A C 1
ATOM 619 O O . GLY A 1 84 ? -12.089 -0.445 11.647 1.00 93.62 84 GLY A O 1
ATOM 620 N N . ALA A 1 85 ? -9.923 -0.684 11.114 1.00 95.81 85 ALA A N 1
ATOM 621 C CA . ALA A 1 85 ? -9.457 0.347 12.035 1.00 95.81 85 ALA A CA 1
ATOM 622 C C . ALA A 1 85 ? -9.641 1.763 11.452 1.00 95.81 85 ALA A C 1
ATOM 624 O O . ALA A 1 85 ? -9.590 1.994 10.244 1.00 95.81 85 ALA A O 1
ATOM 625 N N . ARG A 1 86 ? -9.774 2.758 12.330 1.00 96.25 86 ARG A N 1
ATOM 626 C CA . ARG A 1 86 ? -9.686 4.186 12.003 1.00 96.25 86 ARG A CA 1
ATOM 627 C C . ARG A 1 86 ? -8.225 4.629 12.078 1.00 96.25 86 ARG A C 1
ATOM 629 O O . ARG A 1 86 ? -7.747 5.044 13.135 1.00 96.25 86 ARG A O 1
ATOM 636 N N . ALA A 1 87 ? -7.517 4.529 10.957 1.00 95.31 87 ALA A N 1
ATOM 637 C CA . ALA A 1 87 ? -6.105 4.892 10.868 1.00 95.31 87 ALA A CA 1
ATOM 638 C C . ALA A 1 87 ? -5.901 6.374 10.494 1.00 95.31 87 ALA A C 1
ATOM 640 O O . ALA A 1 87 ? -6.505 6.880 9.549 1.00 95.31 87 ALA A O 1
ATOM 641 N N . ALA A 1 88 ? -5.005 7.055 11.206 1.00 95.31 88 ALA A N 1
ATOM 642 C CA . ALA A 1 88 ? -4.436 8.349 10.840 1.00 95.31 88 ALA A CA 1
ATOM 643 C C . ALA A 1 88 ? -2.935 8.184 10.571 1.00 95.31 88 ALA A C 1
ATOM 645 O O . ALA A 1 88 ? -2.280 7.367 11.212 1.00 95.31 88 ALA A O 1
ATOM 646 N N . LEU A 1 89 ? -2.383 8.967 9.646 1.00 94.56 89 LEU A N 1
ATOM 647 C CA . LEU A 1 89 ? -0.958 8.956 9.314 1.00 94.56 89 LEU A CA 1
ATOM 648 C C . LEU A 1 89 ? -0.347 10.323 9.616 1.00 94.56 89 LEU A C 1
ATOM 650 O O . LEU A 1 89 ? -0.834 11.341 9.127 1.00 94.56 89 LEU A O 1
ATOM 654 N N . ALA A 1 90 ? 0.737 10.328 10.385 1.00 95.19 90 ALA A N 1
ATOM 655 C CA . ALA A 1 90 ? 1.586 11.485 10.612 1.00 95.19 90 ALA A CA 1
ATOM 656 C C . ALA A 1 90 ? 3.011 11.178 10.150 1.00 95.19 90 ALA A C 1
ATOM 658 O O . ALA A 1 90 ? 3.590 10.148 10.487 1.00 95.19 90 ALA A O 1
ATOM 659 N N . GLY A 1 91 ? 3.591 12.090 9.385 1.00 90.81 91 GLY A N 1
ATOM 660 C CA . GLY A 1 91 ? 4.926 11.909 8.845 1.00 90.81 91 GLY A CA 1
ATOM 661 C C . GLY A 1 91 ? 5.326 13.052 7.935 1.00 90.81 91 GLY A C 1
ATOM 662 O O . GLY A 1 91 ? 4.522 13.932 7.619 1.00 90.81 91 GLY A O 1
ATOM 663 N N . TRP A 1 92 ? 6.587 13.035 7.526 1.00 88.94 92 TRP A N 1
ATOM 664 C CA . TRP A 1 92 ? 7.114 14.004 6.579 1.00 88.94 92 TRP A CA 1
ATOM 665 C C . TRP A 1 92 ? 6.865 13.545 5.141 1.00 88.94 92 TRP A C 1
ATOM 667 O O . TRP A 1 92 ? 6.983 12.359 4.837 1.00 88.94 92 TRP A O 1
ATOM 677 N N . TRP A 1 93 ? 6.555 14.492 4.254 1.00 84.75 93 TRP A N 1
ATOM 678 C CA . TRP A 1 93 ? 6.424 14.263 2.816 1.00 84.75 93 TRP A CA 1
ATOM 679 C C . TRP A 1 93 ? 7.048 15.425 2.034 1.00 84.75 93 TRP A C 1
ATOM 681 O O . TRP A 1 93 ? 7.159 16.542 2.541 1.00 84.75 93 TRP A O 1
ATOM 691 N N . GLY A 1 94 ? 7.485 15.158 0.802 1.00 79.94 94 GLY A N 1
ATOM 692 C CA . GLY A 1 94 ? 8.073 16.169 -0.081 1.00 79.94 94 GLY A CA 1
ATOM 693 C C . GLY A 1 94 ? 7.030 16.906 -0.927 1.00 79.94 94 GLY A C 1
ATOM 694 O O . GLY A 1 94 ? 6.020 16.328 -1.314 1.00 79.94 94 GLY A O 1
ATOM 695 N N . THR A 1 95 ? 7.305 18.167 -1.273 1.00 74.75 95 THR A N 1
ATOM 696 C CA . THR A 1 95 ? 6.426 19.038 -2.086 1.00 74.75 95 THR A CA 1
ATOM 697 C C . THR A 1 95 ? 6.847 19.146 -3.556 1.00 74.75 95 THR A C 1
ATOM 699 O O . THR A 1 95 ? 6.455 20.080 -4.257 1.00 74.75 95 THR A O 1
ATOM 702 N N . THR A 1 96 ? 7.673 18.221 -4.048 1.00 66.06 96 THR A N 1
ATOM 703 C CA . THR A 1 96 ? 8.233 18.312 -5.400 1.00 66.06 96 THR A CA 1
ATOM 704 C C . THR A 1 96 ? 7.121 18.281 -6.462 1.00 66.06 96 THR A C 1
ATOM 706 O O . THR A 1 96 ? 6.305 17.355 -6.455 1.00 66.06 96 THR A O 1
ATOM 709 N N . PRO A 1 97 ? 7.067 19.264 -7.385 1.00 55.41 97 PRO A N 1
ATOM 710 C CA . PRO A 1 97 ? 6.051 19.294 -8.428 1.00 55.41 97 PRO A CA 1
ATOM 711 C C . PRO A 1 97 ? 6.184 18.087 -9.367 1.00 55.41 97 PRO A C 1
ATOM 713 O O . PRO A 1 97 ? 7.289 17.575 -9.579 1.00 55.41 97 PRO A O 1
ATOM 716 N N . PRO A 1 98 ? 5.070 17.617 -9.949 1.00 55.56 98 PRO A N 1
ATOM 717 C CA . PRO A 1 98 ? 5.097 16.457 -10.819 1.00 55.56 98 PRO A CA 1
ATOM 718 C C . PRO A 1 98 ? 5.922 16.727 -12.078 1.00 55.56 98 PRO A C 1
ATOM 720 O O . PRO A 1 98 ? 5.674 17.674 -12.822 1.00 55.56 98 PRO A O 1
ATOM 723 N N . VAL A 1 99 ? 6.875 15.842 -12.361 1.00 56.44 99 VAL A N 1
ATOM 724 C CA . VAL A 1 99 ? 7.621 15.851 -13.622 1.00 56.44 99 VAL A CA 1
ATOM 725 C C . VAL A 1 99 ? 6.838 15.080 -14.697 1.00 56.44 99 VAL A C 1
ATOM 727 O O . VAL A 1 99 ? 6.265 14.019 -14.420 1.00 56.44 99 VAL A O 1
ATOM 730 N N . ASN A 1 100 ? 6.799 15.613 -15.924 1.00 50.31 100 ASN A N 1
ATOM 731 C CA . ASN A 1 100 ? 6.220 14.988 -17.126 1.00 50.31 100 ASN A CA 1
ATOM 732 C C . ASN A 1 100 ? 4.772 14.469 -16.986 1.00 50.31 100 ASN A C 1
ATOM 734 O O . ASN A 1 100 ? 4.499 13.296 -17.244 1.00 50.31 100 ASN A O 1
ATOM 738 N N . GLY A 1 101 ? 3.830 15.329 -16.583 1.00 48.94 101 GLY A N 1
ATOM 739 C CA . GLY A 1 101 ? 2.392 15.011 -16.626 1.00 48.94 101 GLY A CA 1
ATOM 740 C C . GLY A 1 101 ? 1.919 13.976 -15.599 1.00 48.94 101 GLY A C 1
ATOM 741 O O . GLY A 1 101 ? 0.811 13.457 -15.710 1.00 48.94 101 GLY A O 1
ATOM 742 N N . SER A 1 102 ? 2.740 13.664 -14.593 1.00 50.22 102 SER A N 1
ATOM 743 C CA . SER A 1 102 ? 2.265 12.938 -13.412 1.00 50.22 102 SER A CA 1
ATOM 744 C C . SER A 1 102 ? 1.221 13.816 -12.689 1.00 50.22 102 SER A C 1
ATOM 746 O O . SER A 1 102 ? 1.394 15.035 -12.658 1.00 50.22 102 SER A O 1
ATOM 748 N N . PRO A 1 103 ? 0.119 13.277 -12.136 1.00 48.94 103 PRO A N 1
ATOM 749 C CA . PRO A 1 103 ? -0.765 14.099 -11.316 1.00 48.94 103 PRO A CA 1
ATOM 750 C C . PRO A 1 103 ? 0.041 14.662 -10.134 1.00 48.94 103 PRO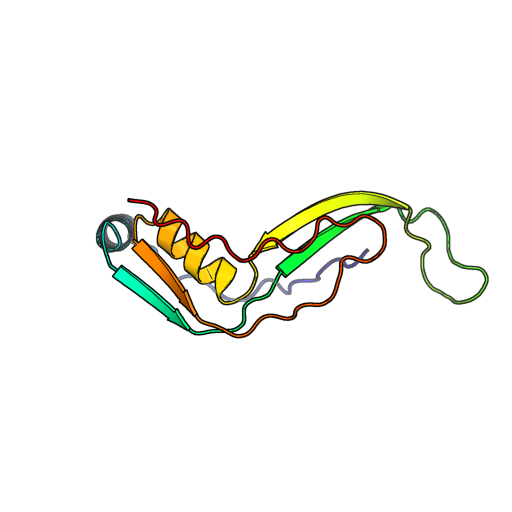 A C 1
ATOM 752 O O . PRO A 1 103 ? 0.942 13.969 -9.642 1.00 48.94 103 PRO A O 1
ATOM 755 N N . PRO A 1 104 ? -0.224 15.903 -9.680 1.00 53.41 104 PRO A N 1
ATOM 756 C CA . PRO A 1 104 ? 0.362 16.383 -8.438 1.00 53.41 104 PRO A CA 1
ATOM 757 C C . PRO A 1 104 ? 0.057 15.354 -7.352 1.00 53.41 104 PRO A C 1
ATOM 759 O O . PRO A 1 104 ? -1.063 14.837 -7.298 1.00 53.41 104 PRO A O 1
ATOM 762 N N . GLY A 1 105 ? 1.060 15.025 -6.532 1.00 51.59 105 GLY A N 1
ATOM 763 C CA . GLY A 1 105 ? 0.844 14.215 -5.342 1.00 51.59 105 GLY A CA 1
ATOM 764 C C . GLY A 1 105 ? -0.232 14.913 -4.529 1.00 51.59 105 GLY A C 1
ATOM 765 O O . GLY A 1 105 ? 0.026 15.950 -3.922 1.00 51.59 105 GLY A O 1
ATOM 766 N N . SER A 1 106 ? -1.465 14.414 -4.617 1.00 46.53 106 SER A N 1
ATOM 767 C CA . SER A 1 106 ? -2.542 14.937 -3.795 1.00 46.53 106 SER A CA 1
ATOM 768 C C . SER A 1 106 ? -2.087 14.720 -2.358 1.00 46.53 106 SER A C 1
ATOM 770 O O . SER A 1 106 ? -1.542 13.643 -2.079 1.00 46.53 106 SER A O 1
ATOM 772 N N . PRO A 1 107 ? -2.244 15.709 -1.458 1.00 47.34 107 PRO A N 1
ATOM 773 C CA . PRO A 1 107 ? -1.966 15.463 -0.052 1.00 47.34 107 PRO A CA 1
ATOM 774 C C . PRO A 1 107 ? -2.694 14.171 0.330 1.00 47.34 107 PRO A C 1
ATOM 776 O O . PRO A 1 107 ? -3.811 13.974 -0.175 1.00 47.34 107 PRO A O 1
ATOM 779 N N . PRO A 1 108 ? -2.095 13.276 1.146 1.00 43.38 108 PRO A N 1
ATOM 780 C CA . PRO A 1 108 ? -2.834 12.144 1.680 1.00 43.3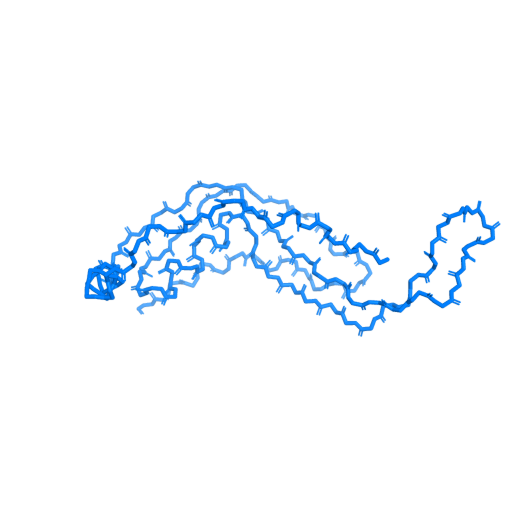8 108 PRO A CA 1
ATOM 781 C C . PRO A 1 108 ? -4.103 12.744 2.261 1.00 43.38 108 PRO A C 1
ATOM 783 O O . PRO A 1 108 ? -4.052 13.560 3.184 1.00 43.38 108 PRO A O 1
ATOM 786 N N . THR A 1 109 ? -5.2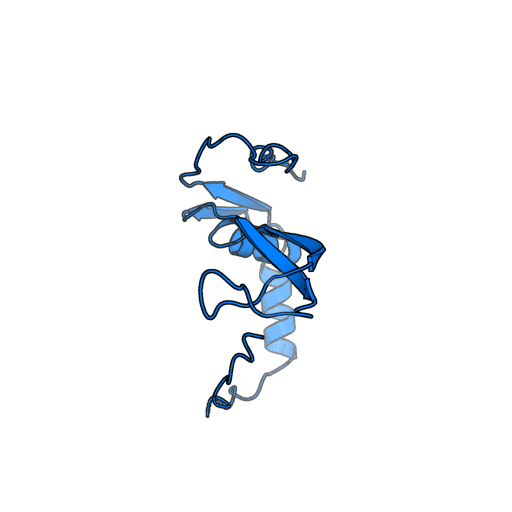29 12.492 1.593 1.00 41.09 109 THR A N 1
ATOM 787 C CA . THR A 1 109 ? -6.477 13.106 2.002 1.00 41.09 109 THR A CA 1
ATOM 788 C C . THR A 1 109 ? -6.673 12.543 3.389 1.00 41.09 109 THR A C 1
ATOM 790 O O . THR A 1 109 ? -6.705 11.323 3.546 1.00 41.09 109 THR A O 1
ATOM 793 N N . ALA A 1 110 ? -6.717 13.403 4.405 1.00 42.06 110 ALA A N 1
ATOM 794 C CA . ALA A 1 110 ? -7.217 13.004 5.704 1.00 42.06 110 ALA A CA 1
ATOM 795 C C . ALA A 1 110 ? -8.706 12.712 5.476 1.00 42.06 110 ALA A C 1
ATOM 797 O O . ALA A 1 110 ? -9.577 13.532 5.768 1.00 42.06 110 ALA A O 1
ATOM 798 N N . SER A 1 111 ? -9.005 11.577 4.837 1.00 37.03 111 SER A N 1
ATOM 799 C CA . SER A 1 111 ? -10.341 11.044 4.777 1.00 37.03 111 SER A CA 1
ATOM 800 C C . SER A 1 111 ? -10.619 10.680 6.217 1.00 37.03 111 SER A C 1
ATOM 802 O O . SER A 1 111 ? -10.184 9.652 6.733 1.00 37.03 111 SER A O 1
ATOM 804 N N . ARG A 1 112 ? -11.318 11.582 6.905 1.00 36.59 112 ARG A N 1
ATOM 805 C CA . ARG A 1 112 ? -12.186 11.172 7.993 1.00 36.59 112 ARG A CA 1
ATOM 806 C C . ARG A 1 112 ? -13.186 10.216 7.359 1.00 36.59 112 ARG A C 1
ATOM 808 O O . ARG A 1 112 ? -14.248 10.634 6.916 1.00 36.59 112 ARG A O 1
ATOM 815 N N . THR A 1 113 ? -12.799 8.952 7.250 1.00 35.78 113 THR A N 1
ATOM 816 C CA . THR A 1 113 ? -13.740 7.861 7.072 1.00 35.78 113 THR A CA 1
ATOM 817 C C . THR A 1 113 ? -14.477 7.819 8.401 1.00 35.78 113 THR A C 1
ATOM 819 O O . THR A 1 113 ? -13.910 7.464 9.441 1.00 35.78 113 THR A O 1
ATOM 822 N N . ALA A 1 114 ? -15.654 8.443 8.386 1.00 35.34 114 ALA A N 1
ATOM 823 C CA . ALA A 1 114 ? -16.620 8.392 9.466 1.00 35.34 114 ALA A CA 1
ATOM 824 C C . ALA A 1 114 ? -17.021 6.943 9.728 1.00 35.34 114 ALA A C 1
ATOM 826 O O . ALA A 1 114 ? -17.035 6.148 8.765 1.00 35.34 114 ALA A O 1
#

pLDDT: mean 78.84, std 20.97, range [24.14, 97.0]